Protein AF-A0A8T6FXR0-F1 (afdb_monomer_lite)

Radius of gyration: 20.85 Å; chains: 1; bounding box: 48×26×50 Å

Structure (mmCIF, N/CA/C/O backbone):
data_AF-A0A8T6FXR0-F1
#
_entry.id   AF-A0A8T6FXR0-F1
#
loop_
_atom_site.group_PDB
_atom_site.id
_atom_site.type_symbol
_atom_site.label_atom_id
_atom_site.label_alt_id
_atom_site.label_comp_id
_atom_site.label_asym_id
_atom_site.label_entity_id
_atom_site.label_seq_id
_atom_site.pdbx_PDB_ins_code
_atom_site.Cartn_x
_atom_site.Cartn_y
_atom_site.Cartn_z
_atom_site.occupancy
_atom_site.B_iso_or_equiv
_atom_site.auth_seq_id
_atom_site.auth_comp_id
_atom_site.auth_asym_id
_atom_site.auth_atom_id
_atom_site.pdbx_PDB_model_num
ATOM 1 N N . MET A 1 1 ? -8.712 6.628 -11.089 1.00 59.69 1 MET A N 1
ATOM 2 C CA . MET A 1 1 ? -8.291 5.603 -12.068 1.00 59.69 1 MET A CA 1
ATOM 3 C C . MET A 1 1 ? -8.163 6.268 -13.425 1.00 59.69 1 MET A C 1
ATOM 5 O O . MET A 1 1 ? -8.956 7.165 -13.692 1.00 59.69 1 MET A O 1
ATOM 9 N N . SER A 1 2 ? -7.178 5.873 -14.236 1.00 82.56 2 SER A N 1
ATOM 10 C CA . SER A 1 2 ? -7.061 6.354 -15.620 1.00 82.56 2 SER A CA 1
ATOM 11 C C . SER A 1 2 ? -8.284 5.927 -16.443 1.00 82.56 2 SER A C 1
ATOM 13 O O . SER A 1 2 ? -8.787 4.819 -16.249 1.00 82.56 2 SER A O 1
ATOM 15 N N . GLN A 1 3 ? -8.774 6.807 -17.320 1.00 84.69 3 GLN A N 1
ATOM 16 C CA . GLN A 1 3 ? -9.902 6.527 -18.217 1.00 84.69 3 GLN A CA 1
ATOM 17 C C . GLN A 1 3 ? -9.437 6.160 -19.634 1.00 84.69 3 GLN A C 1
ATOM 19 O O . GLN A 1 3 ? -10.147 5.455 -20.348 1.00 84.69 3 GLN A O 1
ATOM 24 N N . HIS A 1 4 ? -8.241 6.604 -20.035 1.00 87.06 4 HIS A N 1
ATOM 25 C CA . HIS A 1 4 ? -7.631 6.293 -21.327 1.00 87.06 4 HIS A CA 1
ATOM 26 C C . HIS A 1 4 ? -6.098 6.408 -21.289 1.00 87.06 4 HIS A C 1
ATOM 28 O O . HIS A 1 4 ? -5.520 7.021 -20.394 1.00 87.06 4 HIS A O 1
ATOM 34 N N . ALA A 1 5 ? -5.415 5.848 -22.291 1.00 86.69 5 ALA A N 1
ATOM 35 C CA . ALA A 1 5 ? -3.953 5.742 -22.305 1.00 86.69 5 ALA A CA 1
ATOM 36 C C . ALA A 1 5 ? -3.188 7.078 -22.105 1.00 86.69 5 ALA A C 1
ATOM 38 O O . ALA A 1 5 ? -2.244 7.083 -21.317 1.00 86.69 5 ALA A O 1
ATOM 39 N N . PRO A 1 6 ? -3.605 8.229 -22.677 1.00 89.38 6 PRO A N 1
ATOM 40 C CA . PRO A 1 6 ? -2.980 9.518 -22.354 1.00 89.38 6 PRO A CA 1
ATOM 41 C C . PRO A 1 6 ? -3.031 9.895 -20.865 1.00 89.38 6 PRO A C 1
ATOM 43 O O . PRO A 1 6 ? -2.044 10.383 -20.323 1.00 89.38 6 PRO A O 1
ATOM 46 N N . ASP A 1 7 ? -4.140 9.608 -20.175 1.00 92.50 7 ASP A N 1
ATOM 47 C CA . ASP A 1 7 ? -4.268 9.882 -18.739 1.00 92.50 7 ASP A CA 1
ATOM 48 C C 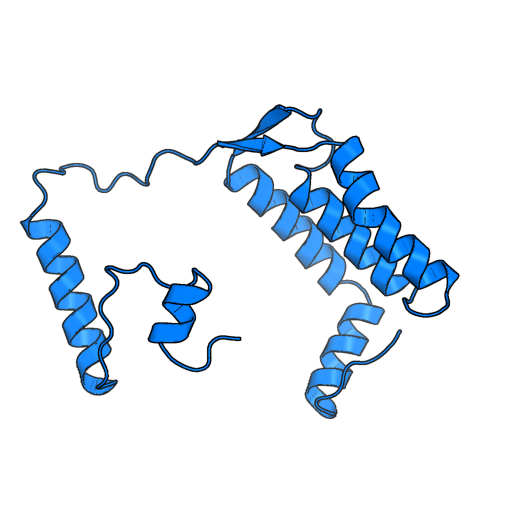. ASP A 1 7 ? -3.355 8.965 -17.930 1.00 92.50 7 ASP A C 1
ATOM 50 O O . ASP A 1 7 ? -2.813 9.375 -16.906 1.00 92.50 7 ASP A O 1
ATOM 54 N N . ALA A 1 8 ? -3.163 7.723 -18.394 1.00 91.19 8 ALA A N 1
ATOM 55 C CA . ALA A 1 8 ? -2.257 6.769 -17.761 1.00 91.19 8 ALA A CA 1
ATOM 56 C C . ALA A 1 8 ? -0.798 7.261 -17.785 1.00 91.19 8 ALA A C 1
ATOM 58 O O . ALA A 1 8 ? -0.067 7.003 -16.832 1.00 91.19 8 ALA A O 1
ATOM 59 N N . ILE A 1 9 ? -0.396 8.015 -18.816 1.00 92.06 9 ILE A N 1
ATOM 60 C CA . ILE A 1 9 ? 0.920 8.670 -18.865 1.00 92.06 9 ILE A CA 1
ATOM 61 C C . ILE A 1 9 ? 1.004 9.784 -17.816 1.00 92.06 9 ILE A C 1
ATOM 63 O O . ILE A 1 9 ? 1.971 9.852 -17.062 1.00 92.06 9 ILE A O 1
ATOM 67 N N . VAL A 1 10 ? -0.026 10.633 -17.723 1.00 92.00 10 VAL A N 1
ATOM 68 C CA . VAL A 1 10 ? -0.058 11.763 -16.775 1.00 92.00 10 VAL A CA 1
ATOM 69 C C . VAL A 1 10 ? 0.044 11.292 -15.322 1.00 92.00 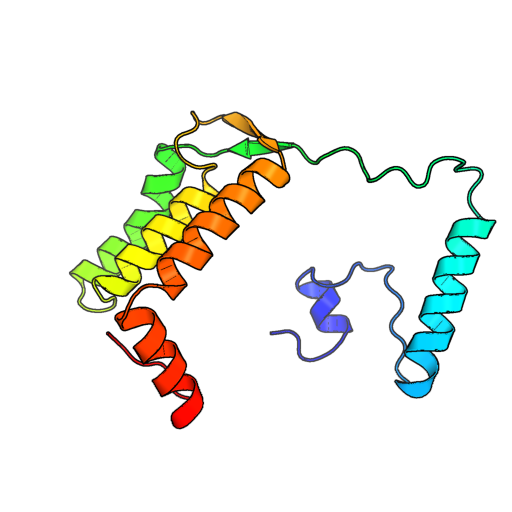10 VAL A C 1
ATOM 71 O O . VAL A 1 10 ? 0.733 11.925 -14.525 1.00 92.00 10 VAL A O 1
ATOM 74 N N . ILE A 1 11 ? -0.610 10.180 -14.972 1.00 91.56 11 ILE A N 1
ATOM 75 C CA . ILE A 1 11 ? -0.581 9.626 -13.606 1.00 91.56 11 ILE A CA 1
ATOM 76 C C . ILE A 1 11 ? 0.591 8.663 -13.349 1.00 91.56 11 ILE A C 1
ATOM 78 O O . ILE A 1 11 ? 0.676 8.101 -12.260 1.00 91.56 11 ILE A O 1
ATOM 82 N N . GLY A 1 12 ? 1.476 8.453 -14.329 1.00 88.94 12 GLY A N 1
ATOM 83 C CA . GLY A 1 12 ? 2.686 7.638 -14.182 1.00 88.94 12 GLY A CA 1
ATOM 84 C C . GLY A 1 12 ? 2.490 6.121 -14.278 1.00 88.94 12 GLY A C 1
ATOM 85 O O . GLY A 1 12 ? 3.395 5.376 -13.917 1.00 88.94 12 GLY A O 1
ATOM 86 N N . TYR A 1 13 ? 1.339 5.644 -14.763 1.00 89.31 13 TYR A N 1
ATOM 87 C CA . TYR A 1 13 ? 1.128 4.218 -15.062 1.00 89.31 13 TYR A CA 1
ATOM 88 C C . TYR A 1 13 ? 1.793 3.789 -16.373 1.00 89.31 13 TYR A C 1
ATOM 90 O O . TYR A 1 13 ? 2.207 2.641 -16.493 1.00 89.31 13 TYR A O 1
ATOM 98 N N . LEU A 1 14 ? 1.889 4.702 -17.343 1.00 91.44 14 LEU A N 1
ATOM 99 C CA . LEU A 1 14 ? 2.630 4.516 -18.590 1.00 91.44 14 LEU A CA 1
ATOM 100 C C . LEU A 1 14 ? 3.750 5.552 -18.684 1.00 91.44 14 LEU A C 1
ATOM 102 O O . LEU A 1 14 ? 3.631 6.672 -18.183 1.00 91.44 14 LEU A O 1
ATOM 106 N N . ARG A 1 15 ? 4.839 5.202 -19.360 1.00 91.25 15 ARG A N 1
ATOM 107 C CA . ARG A 1 15 ? 5.909 6.139 -19.716 1.00 91.25 15 ARG A CA 1
ATOM 108 C C . ARG A 1 15 ? 5.514 6.912 -20.971 1.00 91.25 15 ARG A C 1
ATOM 110 O O . ARG A 1 15 ? 4.772 6.422 -21.814 1.00 91.25 15 ARG A O 1
ATOM 117 N N . ALA A 1 16 ? 6.083 8.103 -21.154 1.00 89.00 16 ALA A N 1
ATOM 118 C CA . ALA A 1 16 ? 5.827 8.925 -22.342 1.00 89.00 16 ALA A CA 1
ATOM 119 C C . ALA A 1 16 ? 6.237 8.253 -23.671 1.00 89.00 16 ALA A C 1
ATOM 121 O O . ALA A 1 16 ? 5.747 8.645 -24.726 1.00 89.00 16 ALA A O 1
ATOM 122 N N . GLY A 1 17 ? 7.143 7.269 -23.620 1.00 87.62 17 GLY A N 1
ATOM 123 C CA . GLY A 1 17 ? 7.575 6.484 -24.778 1.00 87.62 17 GLY A CA 1
ATOM 124 C C . GLY A 1 17 ? 6.808 5.176 -24.985 1.00 87.62 17 GLY A C 1
ATOM 125 O O . GLY A 1 17 ? 7.087 4.487 -25.963 1.00 87.62 17 GLY A O 1
ATOM 126 N N . ASP A 1 18 ? 5.878 4.817 -24.094 1.00 89.88 18 ASP A N 1
ATOM 127 C CA . ASP A 1 18 ? 5.120 3.576 -24.242 1.00 89.88 18 ASP A CA 1
ATOM 128 C C . ASP A 1 18 ? 4.181 3.667 -25.452 1.00 89.88 18 ASP A C 1
ATOM 130 O O . ASP A 1 18 ? 3.525 4.682 -25.703 1.00 89.88 18 ASP A O 1
ATOM 134 N N . ILE A 1 19 ? 4.114 2.580 -26.218 1.00 89.88 19 ILE A N 1
ATOM 135 C CA . ILE A 1 19 ? 3.318 2.514 -27.442 1.00 89.88 19 ILE A CA 1
ATOM 136 C C . ILE A 1 19 ? 1.845 2.311 -27.083 1.00 89.88 19 ILE A C 1
ATOM 138 O O . ILE A 1 19 ? 1.473 1.333 -26.435 1.00 89.88 19 ILE A O 1
ATOM 142 N N . ILE A 1 20 ? 0.987 3.202 -27.577 1.00 92.06 20 ILE A N 1
ATOM 143 C CA . ILE A 1 20 ? -0.468 3.089 -27.453 1.00 92.06 20 ILE A CA 1
ATOM 144 C C . ILE A 1 20 ? -1.013 2.470 -28.744 1.00 92.06 20 ILE A C 1
ATOM 146 O O . ILE A 1 20 ? -1.051 3.133 -29.780 1.00 92.06 20 ILE A O 1
ATOM 150 N N . GLU A 1 21 ? -1.441 1.206 -28.694 1.00 92.88 21 GLU A N 1
ATOM 151 C CA . GLU A 1 21 ? -2.116 0.542 -29.817 1.00 92.88 21 GLU A CA 1
ATOM 152 C C . GLU A 1 21 ? -3.643 0.688 -29.665 1.00 92.88 21 GLU A C 1
ATOM 154 O O . GLU A 1 21 ? -4.226 0.096 -28.753 1.00 92.88 21 GLU A O 1
ATOM 159 N N . PRO A 1 22 ? -4.309 1.488 -30.521 1.00 90.56 22 PRO A N 1
ATOM 160 C CA . PRO A 1 22 ? -5.748 1.718 -30.425 1.00 90.56 22 PRO A CA 1
ATOM 161 C C . PRO A 1 22 ? -6.585 0.507 -30.855 1.00 90.56 22 PRO A C 1
ATOM 163 O O . PRO A 1 22 ? -7.757 0.447 -30.489 1.00 90.56 22 PRO A O 1
ATOM 166 N N . ASN A 1 23 ? -6.028 -0.432 -31.633 1.00 93.19 23 ASN A N 1
ATOM 167 C CA . ASN A 1 23 ? -6.727 -1.647 -32.039 1.00 93.19 23 ASN A CA 1
ATOM 168 C C . ASN A 1 23 ? -6.354 -2.840 -31.131 1.00 93.19 23 ASN A C 1
ATOM 170 O O . ASN A 1 23 ? -5.244 -3.366 -31.254 1.00 93.19 23 ASN A O 1
ATOM 174 N N . PRO A 1 24 ? -7.275 -3.346 -30.287 1.00 91.19 24 PRO A N 1
ATOM 175 C CA . PRO A 1 24 ? -7.010 -4.489 -29.411 1.00 91.19 24 PRO A CA 1
ATOM 176 C C . PRO A 1 24 ? -6.497 -5.730 -30.153 1.00 91.19 24 PRO A C 1
ATOM 178 O O . PRO A 1 24 ? -5.625 -6.430 -29.638 1.00 91.19 24 PRO A O 1
ATOM 181 N N . ASP A 1 25 ? -6.961 -5.961 -31.385 1.00 96.00 25 ASP A N 1
ATOM 182 C CA . ASP A 1 25 ? -6.548 -7.112 -32.198 1.00 96.00 25 ASP A CA 1
ATOM 183 C C . ASP A 1 25 ? -5.067 -7.040 -32.602 1.00 96.00 25 ASP A C 1
ATOM 185 O O . ASP A 1 25 ? -4.421 -8.058 -32.856 1.00 96.00 25 ASP A O 1
ATOM 189 N N . HIS A 1 26 ? -4.498 -5.833 -32.647 1.00 95.44 26 HIS A N 1
ATOM 190 C CA . HIS A 1 26 ? -3.094 -5.613 -32.980 1.00 95.44 26 HIS A CA 1
ATOM 191 C C . HIS A 1 26 ? -2.183 -5.581 -31.750 1.00 95.44 26 HIS A C 1
ATOM 193 O O . HIS A 1 26 ? -0.966 -5.676 -31.914 1.00 95.44 26 HIS A O 1
ATOM 199 N N . LEU A 1 27 ? -2.731 -5.497 -30.533 1.00 94.00 27 LEU A N 1
ATOM 200 C CA . LEU A 1 27 ? -1.952 -5.305 -29.306 1.00 94.00 27 LEU A CA 1
ATOM 201 C C . LEU A 1 27 ? -0.881 -6.389 -29.128 1.00 94.00 27 LEU A C 1
ATOM 203 O O . LEU A 1 27 ? 0.288 -6.084 -28.904 1.00 94.00 27 LEU A O 1
ATOM 207 N N . LEU A 1 28 ? -1.257 -7.658 -29.310 1.00 94.19 28 LEU A N 1
ATOM 208 C CA . LEU A 1 28 ? -0.328 -8.783 -29.185 1.00 94.19 28 LEU A CA 1
ATOM 209 C C . LEU A 1 28 ? 0.742 -8.774 -30.285 1.00 94.19 28 LEU A C 1
ATOM 211 O O . LEU A 1 28 ? 1.917 -9.035 -30.021 1.00 94.19 28 LEU A O 1
ATOM 215 N N . TYR A 1 29 ? 0.344 -8.464 -31.522 1.00 95.25 29 TYR A N 1
ATOM 216 C CA . TYR A 1 29 ? 1.272 -8.359 -32.645 1.00 95.25 29 TYR A CA 1
ATOM 217 C C . TYR A 1 29 ? 2.311 -7.257 -32.401 1.00 95.25 29 TYR A C 1
ATOM 219 O O . TYR A 1 29 ? 3.509 -7.493 -32.570 1.00 95.25 29 TYR A O 1
ATOM 227 N N . ARG A 1 30 ? 1.865 -6.079 -31.946 1.00 93.94 30 ARG A N 1
ATOM 228 C CA . ARG A 1 30 ? 2.738 -4.956 -31.587 1.00 93.94 30 ARG A CA 1
ATOM 229 C C . ARG A 1 30 ? 3.667 -5.298 -30.433 1.00 93.94 30 ARG A C 1
ATOM 231 O O . ARG A 1 30 ? 4.865 -5.082 -30.569 1.00 93.94 30 ARG A O 1
ATOM 238 N N . ALA A 1 31 ? 3.148 -5.890 -29.358 1.00 92.62 31 ALA A N 1
ATOM 239 C CA . ALA A 1 31 ? 3.953 -6.299 -28.209 1.00 92.62 31 ALA A CA 1
ATOM 240 C C . ALA A 1 31 ? 5.068 -7.277 -28.615 1.00 92.62 31 ALA A C 1
ATOM 242 O O . ALA A 1 31 ? 6.215 -7.128 -28.200 1.00 92.62 31 ALA A O 1
ATOM 243 N N . LYS A 1 32 ? 4.759 -8.244 -29.492 1.00 93.31 32 LYS A N 1
ATOM 244 C CA . LYS A 1 32 ? 5.761 -9.168 -30.038 1.00 93.31 32 LYS A CA 1
ATOM 245 C C . LYS A 1 32 ? 6.807 -8.446 -30.888 1.00 93.31 32 LYS A C 1
ATOM 247 O O . LYS A 1 32 ? 7.992 -8.745 -30.766 1.00 93.31 32 LYS A O 1
ATOM 252 N N . ALA A 1 33 ? 6.376 -7.549 -31.774 1.00 92.12 33 ALA A N 1
ATOM 253 C CA . ALA A 1 33 ? 7.285 -6.797 -32.632 1.00 92.12 33 ALA A CA 1
ATOM 254 C C . ALA A 1 33 ? 8.254 -5.937 -31.806 1.00 92.12 33 ALA A C 1
ATOM 256 O O . ALA A 1 33 ? 9.445 -5.935 -32.101 1.00 92.12 33 ALA A O 1
ATOM 257 N N . GLU A 1 34 ? 7.762 -5.294 -30.745 1.00 89.62 34 GLU A N 1
ATOM 258 C CA . GLU A 1 34 ? 8.577 -4.489 -29.831 1.00 89.62 34 GLU A CA 1
ATOM 259 C C . GLU A 1 34 ? 9.578 -5.347 -29.053 1.00 89.62 34 GLU A C 1
ATOM 261 O O . GLU A 1 34 ? 10.767 -5.043 -29.031 1.00 89.62 34 GLU A O 1
ATOM 266 N N . ALA A 1 35 ? 9.140 -6.479 -28.494 1.00 87.81 35 ALA A N 1
ATOM 267 C CA . ALA A 1 35 ? 10.041 -7.399 -27.802 1.00 87.81 35 ALA A CA 1
ATOM 268 C C . ALA A 1 35 ? 11.177 -7.887 -28.722 1.00 87.81 35 ALA A C 1
ATOM 270 O O . ALA A 1 35 ? 12.341 -7.901 -28.327 1.00 87.81 35 ALA A O 1
ATOM 271 N N . LEU A 1 36 ? 10.859 -8.230 -29.977 1.00 89.06 36 LEU A N 1
ATOM 272 C CA . LEU A 1 36 ? 11.865 -8.607 -30.973 1.00 89.06 36 LEU A CA 1
ATOM 273 C C . LEU A 1 36 ? 12.788 -7.434 -31.333 1.00 89.06 36 LEU A C 1
ATOM 275 O O . LEU A 1 36 ? 13.998 -7.632 -31.445 1.00 89.06 36 LEU A O 1
ATOM 279 N N . ALA A 1 37 ? 12.255 -6.219 -31.478 1.00 86.25 37 ALA A N 1
ATOM 280 C CA . ALA A 1 37 ? 13.052 -5.026 -31.749 1.00 86.25 37 ALA A CA 1
ATOM 281 C C . ALA A 1 37 ? 14.049 -4.741 -30.615 1.00 86.25 37 ALA A C 1
ATOM 283 O O . ALA A 1 37 ? 15.229 -4.530 -30.888 1.00 86.25 37 ALA A O 1
ATOM 284 N N . LEU A 1 38 ? 13.619 -4.838 -29.354 1.00 79.88 38 LEU A N 1
ATOM 285 C CA . LEU A 1 38 ? 14.484 -4.674 -28.182 1.00 79.88 38 LEU A CA 1
ATOM 286 C C . LEU A 1 38 ? 15.621 -5.704 -28.152 1.00 79.88 38 LEU A C 1
ATOM 288 O O . LEU A 1 38 ? 16.761 -5.349 -27.851 1.00 79.88 38 LEU A O 1
ATOM 292 N N . THR A 1 39 ? 15.348 -6.959 -28.530 1.00 77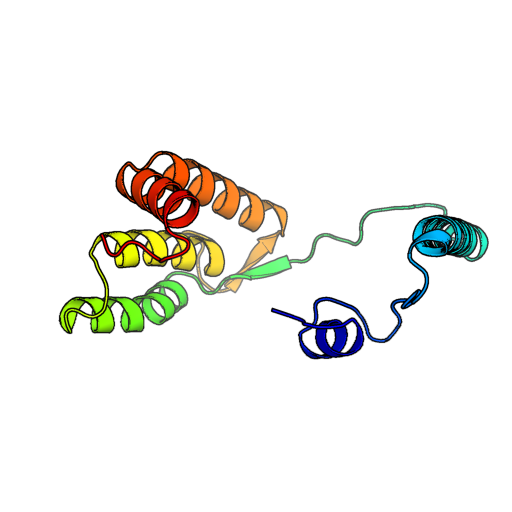.38 39 THR A N 1
ATOM 293 C CA . THR A 1 39 ? 16.402 -7.984 -28.647 1.00 77.38 39 THR A CA 1
ATOM 294 C C . THR A 1 39 ? 17.357 -7.728 -29.814 1.00 77.38 39 THR A C 1
ATOM 296 O O . THR A 1 39 ? 18.545 -8.005 -29.699 1.00 77.38 39 THR A O 1
ATOM 299 N N . ALA A 1 40 ? 16.865 -7.181 -30.930 1.00 74.19 40 ALA A N 1
ATOM 300 C CA . ALA A 1 40 ? 17.660 -6.944 -32.135 1.00 74.19 40 ALA A CA 1
ATOM 301 C C . ALA A 1 40 ? 18.540 -5.685 -32.046 1.00 74.19 40 ALA A C 1
ATOM 303 O O . ALA A 1 40 ? 19.606 -5.640 -32.654 1.00 74.19 40 ALA A O 1
ATOM 304 N N . LEU A 1 41 ? 18.103 -4.671 -31.292 1.00 68.44 41 LEU A N 1
ATOM 305 C CA . LEU A 1 41 ? 18.852 -3.435 -31.024 1.00 68.44 41 LEU A CA 1
ATOM 306 C C . LEU A 1 41 ? 19.945 -3.618 -29.962 1.00 68.44 41 LEU A C 1
ATOM 308 O O . LEU A 1 41 ? 20.810 -2.760 -29.794 1.00 68.44 41 LEU A O 1
ATOM 312 N N . SER A 1 42 ? 19.897 -4.726 -29.233 1.00 55.47 42 SER A N 1
ATOM 313 C CA . SER A 1 42 ? 20.763 -4.988 -28.100 1.00 55.47 42 SER A CA 1
ATOM 314 C C . SER A 1 42 ? 22.073 -5.670 -28.517 1.00 55.47 42 SER A C 1
ATOM 316 O O . SER A 1 42 ? 22.109 -6.871 -28.763 1.00 55.47 42 SER A O 1
ATOM 318 N N . GLU A 1 43 ? 23.196 -4.945 -28.413 1.00 54.34 43 GLU A N 1
ATOM 319 C CA . GLU A 1 43 ? 24.509 -5.523 -28.034 1.00 54.34 43 GLU A CA 1
ATOM 320 C C . GLU A 1 43 ? 24.494 -6.093 -26.590 1.00 54.34 43 GLU A C 1
ATOM 322 O O . GLU A 1 43 ? 25.497 -6.580 -26.064 1.00 54.34 43 GLU A O 1
ATOM 327 N N . VAL A 1 44 ? 23.339 -6.027 -25.924 1.00 53.22 44 VAL A N 1
ATOM 328 C CA . VAL A 1 44 ? 23.093 -6.432 -24.546 1.00 53.22 44 VAL A CA 1
ATOM 329 C C . VAL A 1 44 ? 22.996 -7.960 -24.469 1.00 53.22 44 VAL A C 1
ATOM 331 O O . VAL A 1 44 ? 21.936 -8.564 -24.609 1.00 53.22 44 VAL A O 1
ATOM 334 N N . LYS A 1 45 ? 24.149 -8.598 -24.246 1.00 51.09 45 LYS A N 1
ATOM 335 C CA . LYS A 1 45 ? 24.279 -10.039 -23.960 1.00 51.09 45 LYS A CA 1
ATOM 336 C C . LYS A 1 45 ? 23.609 -10.483 -22.657 1.00 51.09 45 LYS A C 1
ATOM 338 O O . LYS A 1 45 ? 23.418 -11.680 -22.473 1.00 51.09 45 LYS A O 1
ATOM 343 N N . ASP A 1 46 ? 23.251 -9.549 -21.785 1.00 53.69 46 ASP A N 1
ATOM 344 C CA . ASP A 1 46 ? 22.648 -9.835 -20.491 1.00 53.69 46 ASP A CA 1
ATOM 345 C C . ASP A 1 46 ? 21.284 -9.154 -20.403 1.00 53.69 46 ASP A C 1
ATOM 347 O O . ASP A 1 46 ? 21.193 -7.948 -20.200 1.00 53.69 46 ASP A O 1
ATOM 351 N N . HIS A 1 47 ? 20.206 -9.935 -20.494 1.00 56.44 47 HIS A N 1
ATOM 352 C CA . HIS A 1 47 ? 18.863 -9.500 -20.083 1.00 56.44 47 HIS A CA 1
ATOM 353 C C . HIS A 1 47 ? 18.793 -9.397 -18.547 1.00 56.44 47 HIS A C 1
ATOM 355 O O . HIS A 1 47 ? 17.826 -9.843 -17.928 1.00 56.44 47 HIS A O 1
ATOM 361 N N . SER A 1 48 ? 19.863 -8.913 -17.914 1.00 55.97 48 SER A N 1
ATOM 362 C CA . SER A 1 48 ? 19.939 -8.798 -16.475 1.00 55.97 48 SER A CA 1
ATOM 363 C C . SER A 1 48 ? 18.880 -7.802 -16.032 1.00 55.97 48 SER A C 1
ATOM 365 O O . SER A 1 48 ? 18.705 -6.727 -16.613 1.00 55.97 48 SER A O 1
ATOM 367 N N . LEU A 1 49 ? 18.120 -8.220 -15.021 1.00 57.72 49 LEU A N 1
ATOM 368 C CA . LEU A 1 49 ? 17.194 -7.356 -14.310 1.00 57.72 49 LEU A CA 1
ATOM 369 C C . LEU A 1 49 ? 17.937 -6.060 -13.973 1.00 57.72 49 LEU A C 1
ATOM 371 O O . LEU A 1 49 ? 19.105 -6.106 -13.571 1.00 57.72 49 LEU A O 1
ATOM 375 N N . ALA A 1 50 ? 17.279 -4.915 -14.176 1.00 62.91 50 ALA A N 1
ATOM 376 C CA . ALA A 1 50 ? 17.825 -3.638 -13.740 1.00 62.91 50 ALA A CA 1
ATOM 377 C C . ALA A 1 50 ? 18.324 -3.783 -12.294 1.00 62.91 50 ALA A C 1
ATOM 379 O O . ALA A 1 50 ? 17.692 -4.479 -11.495 1.00 62.91 50 ALA A O 1
ATOM 380 N N . ALA A 1 51 ? 19.478 -3.184 -11.981 1.00 68.12 51 ALA A N 1
ATOM 381 C CA . ALA A 1 51 ? 20.046 -3.276 -10.641 1.00 68.12 51 ALA A CA 1
ATOM 382 C C . ALA A 1 51 ? 18.964 -2.933 -9.597 1.00 68.12 51 ALA A C 1
ATOM 384 O O . ALA A 1 51 ? 18.224 -1.968 -9.826 1.00 68.12 51 ALA A O 1
ATOM 385 N N . PRO A 1 52 ? 18.852 -3.699 -8.492 1.00 71.88 52 PRO A N 1
ATOM 386 C CA . PRO A 1 52 ? 17.792 -3.498 -7.513 1.00 71.88 52 PRO A CA 1
ATOM 387 C C . PRO A 1 52 ? 17.760 -2.042 -7.065 1.00 71.88 52 PRO A C 1
ATOM 389 O O . PRO A 1 52 ? 18.785 -1.493 -6.644 1.00 71.88 52 PRO A O 1
ATOM 392 N N . VAL A 1 53 ? 16.595 -1.408 -7.178 1.00 81.38 53 VAL A N 1
ATOM 393 C CA . VAL A 1 53 ? 16.421 -0.040 -6.700 1.00 81.38 53 VAL A CA 1
ATOM 394 C C . VAL A 1 53 ? 16.531 -0.072 -5.180 1.00 81.38 53 VAL A C 1
ATOM 396 O O . VAL A 1 53 ? 15.861 -0.864 -4.519 1.00 81.38 53 VAL A O 1
ATOM 399 N N . GLN A 1 54 ? 17.399 0.777 -4.632 1.00 88.75 54 GLN A N 1
ATOM 400 C CA . GLN A 1 54 ? 17.497 0.982 -3.193 1.00 88.75 54 GLN A CA 1
ATOM 401 C C . GLN A 1 54 ? 16.854 2.310 -2.820 1.00 88.75 54 GLN A C 1
ATOM 403 O O . GLN A 1 54 ? 17.150 3.344 -3.427 1.00 88.75 54 GLN A O 1
ATOM 408 N N . LEU A 1 55 ? 15.983 2.275 -1.818 1.00 87.75 55 LEU A N 1
ATOM 409 C CA . LEU A 1 55 ? 15.211 3.420 -1.359 1.00 87.75 55 LEU A CA 1
ATOM 410 C C . LEU A 1 55 ? 15.571 3.723 0.101 1.00 87.75 55 LEU A C 1
ATOM 412 O O . LEU A 1 55 ? 15.534 2.813 0.933 1.00 87.75 55 LEU A O 1
ATOM 416 N N . PRO A 1 56 ? 15.914 4.979 0.441 1.00 92.94 56 PRO A N 1
ATOM 417 C CA . PRO A 1 56 ? 16.101 5.364 1.829 1.00 92.94 56 PRO A CA 1
ATOM 418 C C . PRO A 1 56 ? 14.746 5.364 2.539 1.00 92.94 56 PRO A C 1
ATOM 420 O O . PRO A 1 56 ? 13.812 6.054 2.126 1.00 92.94 56 PRO A O 1
ATOM 423 N N . VAL A 1 57 ? 14.641 4.598 3.617 1.00 94.00 57 VAL A N 1
ATOM 424 C CA . VAL A 1 57 ? 13.396 4.462 4.375 1.00 94.00 57 VAL A CA 1
ATOM 425 C C . VAL A 1 57 ? 13.212 5.612 5.362 1.00 94.00 57 VAL A C 1
ATOM 427 O O . VAL A 1 57 ? 14.179 6.186 5.867 1.00 94.00 57 VAL A O 1
ATOM 430 N N . LEU A 1 58 ? 11.958 5.951 5.657 1.00 91.81 58 LEU A N 1
ATOM 431 C CA . LEU A 1 58 ? 11.624 7.072 6.541 1.00 91.81 58 LEU A CA 1
ATOM 432 C C . LEU A 1 58 ? 11.716 6.720 8.035 1.00 91.81 58 LEU A C 1
ATOM 434 O O . LEU A 1 58 ? 11.838 7.623 8.861 1.00 91.81 58 LEU A O 1
ATOM 438 N N . GLY A 1 59 ? 11.659 5.430 8.387 1.00 92.06 59 GLY A N 1
ATOM 439 C CA . GLY A 1 59 ? 11.696 4.957 9.771 1.00 92.06 59 GLY A CA 1
ATOM 440 C C . GLY A 1 59 ? 10.542 5.477 10.639 1.00 92.06 59 GLY A C 1
ATOM 441 O O . GLY A 1 59 ? 9.480 5.864 10.142 1.00 92.06 59 GLY A O 1
ATOM 442 N N . ALA A 1 60 ? 10.761 5.493 11.957 1.00 92.56 60 ALA A N 1
ATOM 443 C CA . ALA A 1 60 ? 9.730 5.789 12.958 1.00 92.56 60 ALA A CA 1
ATOM 444 C C . ALA A 1 60 ? 9.084 7.182 12.811 1.00 92.56 60 ALA A C 1
ATOM 446 O O . ALA A 1 60 ? 7.867 7.310 12.947 1.00 92.56 60 ALA A O 1
ATOM 447 N N . ASP A 1 61 ? 9.866 8.212 12.482 1.00 92.56 61 ASP A N 1
ATOM 448 C CA . ASP A 1 61 ? 9.346 9.578 12.325 1.00 92.56 61 ASP A CA 1
ATOM 449 C C . ASP A 1 61 ? 8.380 9.678 11.134 1.00 92.56 61 ASP A C 1
ATOM 451 O O . ASP A 1 61 ? 7.326 10.319 11.213 1.00 92.56 61 ASP A O 1
ATOM 455 N N . GLY A 1 62 ? 8.708 9.002 10.026 1.00 93.56 62 GLY A N 1
ATOM 456 C CA . GLY A 1 62 ? 7.813 8.894 8.876 1.00 93.56 62 GLY A CA 1
ATOM 457 C C . GLY A 1 62 ? 6.555 8.092 9.194 1.00 93.56 62 GLY A C 1
ATOM 458 O O . GLY A 1 62 ? 5.468 8.457 8.749 1.00 93.56 62 GLY A O 1
ATOM 459 N N . HIS A 1 63 ? 6.690 7.034 9.992 1.00 96.06 63 HIS A N 1
ATOM 460 C CA . HIS A 1 63 ? 5.573 6.184 10.389 1.00 96.06 63 HIS A CA 1
ATOM 461 C C . HIS A 1 63 ? 4.531 6.975 11.182 1.00 96.06 63 HIS A C 1
ATOM 463 O O . HIS A 1 63 ? 3.344 6.944 10.852 1.00 96.06 63 HIS A O 1
ATOM 469 N N . GLU A 1 64 ? 4.975 7.752 12.170 1.00 95.38 64 GLU A N 1
ATOM 470 C CA . GLU A 1 64 ? 4.089 8.614 12.953 1.00 95.38 64 GLU A CA 1
ATOM 471 C C . GLU A 1 64 ? 3.459 9.717 12.090 1.00 95.38 64 GLU A C 1
ATOM 473 O O . GLU A 1 64 ? 2.253 9.960 12.157 1.00 95.38 64 GLU A O 1
ATOM 478 N N . SER A 1 65 ? 4.249 10.329 11.201 1.00 96.19 65 SER A N 1
ATOM 479 C CA . SER A 1 65 ? 3.766 11.372 10.286 1.00 96.19 65 SER A CA 1
ATOM 480 C C . SER A 1 65 ? 2.653 10.875 9.353 1.00 96.19 65 SER A C 1
ATOM 482 O O . SER A 1 65 ? 1.725 11.624 9.046 1.00 96.19 65 SER A O 1
ATOM 484 N N . LEU A 1 66 ? 2.721 9.614 8.911 1.00 95.62 66 LEU A N 1
ATOM 485 C CA . LEU A 1 66 ? 1.687 8.983 8.085 1.00 95.62 66 LEU A CA 1
ATOM 486 C C . LEU A 1 66 ? 0.439 8.595 8.890 1.00 95.62 66 LEU A C 1
ATOM 488 O O . LEU A 1 66 ? -0.668 8.616 8.349 1.00 95.62 66 LEU A O 1
ATOM 492 N N . LEU A 1 67 ? 0.598 8.243 10.168 1.00 96.44 67 LEU A N 1
ATOM 493 C CA . LEU A 1 67 ? -0.503 7.800 11.022 1.00 96.44 67 LEU A CA 1
ATOM 494 C C . LEU A 1 67 ? -1.320 8.930 11.632 1.00 96.44 67 LEU A C 1
ATOM 496 O O . LEU A 1 67 ? -2.544 8.796 11.726 1.00 96.44 67 LEU A O 1
ATOM 500 N N . ALA A 1 68 ? -0.679 10.035 12.012 1.00 96.94 68 ALA A N 1
ATOM 501 C CA . ALA A 1 68 ? -1.328 11.134 12.722 1.00 96.94 68 ALA A CA 1
ATOM 502 C C . ALA A 1 68 ? -2.644 11.617 12.064 1.00 96.94 68 ALA A C 1
ATOM 504 O O . ALA A 1 68 ? -3.647 11.738 12.776 1.00 96.94 68 ALA A O 1
ATOM 505 N N . PRO A 1 69 ? -2.735 11.791 10.724 1.00 96.94 69 PRO A N 1
ATOM 506 C CA . PRO A 1 69 ? -3.990 12.178 10.079 1.00 96.94 69 PRO A CA 1
ATOM 507 C C . PRO A 1 69 ? -5.115 11.147 10.247 1.00 96.94 69 PRO A C 1
ATOM 509 O O . PRO A 1 69 ? -6.283 11.513 10.363 1.00 96.94 69 PRO A O 1
ATOM 512 N N . VAL A 1 70 ? -4.797 9.849 10.263 1.00 96.44 70 VAL A N 1
ATOM 513 C CA . VAL A 1 70 ? -5.799 8.783 10.432 1.00 96.44 70 VAL A CA 1
ATOM 514 C C . VAL A 1 70 ? -6.273 8.712 11.879 1.00 96.44 70 VAL A C 1
ATOM 516 O O . VAL A 1 70 ? -7.460 8.505 12.133 1.00 96.44 70 VAL A O 1
ATOM 519 N N . GLU A 1 71 ? -5.378 8.946 12.836 1.00 96.88 71 GLU A N 1
ATOM 520 C CA . GLU A 1 71 ? -5.750 9.044 14.247 1.00 96.88 71 GLU A CA 1
ATOM 521 C C . GLU A 1 71 ? -6.649 10.250 14.523 1.00 96.88 71 GLU A C 1
ATOM 523 O O . GLU A 1 71 ? -7.609 10.138 15.287 1.00 96.88 71 GLU A O 1
ATOM 528 N N . ASP A 1 72 ? -6.405 11.380 13.855 1.00 97.69 72 ASP A N 1
ATOM 529 C CA . ASP A 1 72 ? -7.310 12.529 13.883 1.00 97.69 72 ASP A CA 1
ATOM 530 C C . ASP A 1 72 ? -8.685 12.176 13.302 1.00 97.69 72 ASP A C 1
ATOM 532 O O . ASP A 1 72 ? -9.715 12.554 13.866 1.00 97.69 72 ASP A O 1
ATOM 536 N N . LEU A 1 73 ? -8.743 11.428 12.196 1.00 97.00 73 LEU A N 1
ATOM 537 C CA . LEU A 1 73 ? -10.015 10.965 11.635 1.00 97.00 73 LEU A CA 1
ATOM 538 C C . LEU A 1 73 ? -10.748 10.021 12.591 1.00 97.00 73 LEU A C 1
ATOM 540 O O . LEU A 1 73 ? -11.969 10.124 12.705 1.00 97.00 73 LEU A O 1
ATOM 544 N N . LEU A 1 74 ? -10.036 9.141 13.297 1.00 96.50 74 LEU A N 1
ATOM 545 C CA . LEU A 1 74 ? -10.637 8.267 14.305 1.00 96.50 74 LEU A CA 1
ATOM 546 C C . LEU A 1 74 ? -11.209 9.085 15.469 1.00 96.50 74 LEU A C 1
ATOM 548 O O . LEU A 1 74 ? -12.358 8.880 15.844 1.00 96.50 74 LEU A O 1
ATOM 552 N N . ARG A 1 75 ? -10.444 10.053 15.993 1.00 96.88 75 ARG A N 1
ATOM 553 C CA . ARG A 1 75 ? -10.880 10.946 17.085 1.00 96.88 75 ARG A CA 1
ATOM 554 C C . ARG A 1 75 ? -12.108 11.785 16.730 1.00 96.88 75 ARG A C 1
ATOM 556 O O . ARG A 1 75 ? -12.857 12.169 17.618 1.00 96.88 75 ARG A O 1
ATOM 563 N N . ASN A 1 76 ? -12.309 12.061 15.444 1.00 97.06 76 ASN A N 1
ATOM 564 C CA . ASN A 1 76 ? -13.457 12.805 14.931 1.00 97.06 76 ASN A CA 1
ATOM 565 C C . ASN A 1 76 ? -14.598 11.901 14.427 1.00 97.06 76 ASN A C 1
ATOM 567 O O . ASN A 1 76 ? -15.432 12.374 13.653 1.00 97.06 76 ASN A O 1
ATOM 571 N N . ASP A 1 77 ? -14.611 10.609 14.776 1.00 93.81 77 ASP A N 1
ATOM 572 C CA . ASP A 1 77 ? -15.606 9.628 14.315 1.00 93.81 77 ASP A CA 1
ATOM 573 C C . ASP A 1 77 ? -15.754 9.590 12.780 1.00 93.81 77 ASP A C 1
ATOM 575 O O . ASP A 1 77 ? -16.835 9.347 12.231 1.00 93.81 77 ASP A O 1
ATOM 579 N N . LYS A 1 78 ? -14.664 9.843 12.045 1.00 95.38 78 LYS A N 1
ATOM 580 C CA . LYS A 1 78 ? -14.583 9.779 10.573 1.00 95.38 78 LYS A CA 1
ATOM 581 C C . LYS A 1 78 ? -13.872 8.525 10.064 1.00 95.38 78 LYS A C 1
ATOM 583 O O . LYS A 1 78 ? -14.111 8.142 8.924 1.00 95.38 78 LYS A O 1
ATOM 588 N N . ALA A 1 79 ? -13.076 7.869 10.903 1.00 95.56 79 ALA A N 1
ATOM 589 C CA . ALA A 1 79 ? -12.463 6.566 10.643 1.00 95.56 79 ALA A CA 1
ATOM 590 C C . ALA A 1 79 ? -12.913 5.545 11.696 1.00 95.56 79 ALA A C 1
ATOM 592 O O . ALA A 1 79 ? -13.362 5.925 12.777 1.00 95.56 79 ALA A O 1
ATOM 593 N N . THR A 1 80 ? -12.839 4.254 11.379 1.00 96.56 80 THR A N 1
ATOM 594 C CA . THR A 1 80 ? -13.070 3.170 12.344 1.00 96.56 80 THR A CA 1
ATOM 595 C C . THR A 1 80 ? -11.757 2.688 12.961 1.00 96.56 80 THR A C 1
ATOM 597 O O . THR A 1 80 ? -10.661 3.002 12.492 1.00 96.56 80 THR A O 1
ATOM 600 N N . ALA A 1 81 ? -11.850 1.872 14.012 1.00 96.31 81 ALA A N 1
ATOM 601 C CA . ALA A 1 81 ? -10.675 1.205 14.568 1.00 96.31 81 ALA A CA 1
ATOM 602 C C . ALA A 1 81 ? -9.987 0.292 13.533 1.00 96.31 81 ALA A C 1
ATOM 604 O O . ALA A 1 81 ? -8.761 0.166 13.543 1.00 96.31 81 ALA A O 1
ATOM 605 N N . HIS A 1 82 ? -10.757 -0.313 12.619 1.00 97.19 82 HIS A N 1
ATOM 606 C CA . HIS A 1 82 ? -10.204 -1.143 11.548 1.00 97.19 82 HIS A CA 1
ATOM 607 C C . HIS A 1 82 ? -9.487 -0.309 10.484 1.00 97.19 82 HIS A C 1
ATOM 609 O O . HIS A 1 82 ? -8.426 -0.715 10.017 1.00 97.19 82 HIS A O 1
ATOM 615 N N . ASP A 1 83 ? -9.991 0.886 10.157 1.00 96.62 83 ASP A N 1
ATOM 616 C CA . ASP A 1 83 ? -9.280 1.825 9.275 1.00 96.62 83 ASP A CA 1
ATOM 617 C C . ASP A 1 83 ? -7.912 2.199 9.850 1.00 96.62 83 ASP A C 1
ATOM 619 O O . ASP A 1 83 ? -6.911 2.178 9.135 1.00 96.62 83 ASP A O 1
ATOM 623 N N . LEU A 1 84 ? -7.845 2.463 11.160 1.00 97.25 84 LEU A N 1
ATOM 624 C CA . LEU A 1 84 ? -6.578 2.740 11.828 1.00 97.25 84 LEU A CA 1
ATOM 625 C C . LEU A 1 84 ? -5.647 1.517 11.815 1.00 97.25 84 LEU A C 1
ATOM 627 O O . LEU A 1 84 ? -4.451 1.662 11.580 1.00 97.25 84 LEU A O 1
ATOM 631 N N . LYS A 1 85 ? -6.173 0.300 12.004 1.00 97.38 85 LYS A N 1
ATOM 632 C CA . LYS A 1 85 ? -5.382 -0.939 11.894 1.00 97.38 85 LYS A CA 1
ATOM 633 C C . LYS A 1 85 ? -4.761 -1.103 10.502 1.00 97.38 85 LYS A C 1
ATOM 635 O O . LYS A 1 85 ? -3.577 -1.423 10.404 1.00 97.38 85 LYS A O 1
ATOM 640 N N . ILE A 1 86 ? -5.534 -0.857 9.444 1.00 97.06 86 ILE A N 1
ATOM 641 C CA . ILE A 1 86 ? -5.045 -0.891 8.058 1.00 97.06 86 ILE A CA 1
ATOM 642 C C . ILE A 1 86 ? -3.988 0.199 7.844 1.00 97.06 86 ILE A C 1
ATOM 644 O O . ILE A 1 86 ? -2.923 -0.087 7.302 1.00 97.06 86 ILE A O 1
ATOM 648 N N . ALA A 1 87 ? -4.239 1.422 8.319 1.00 97.38 87 ALA A N 1
ATOM 649 C CA . ALA A 1 87 ? -3.297 2.531 8.195 1.00 97.38 87 ALA A CA 1
ATOM 650 C C . ALA A 1 87 ? -1.954 2.251 8.881 1.00 97.38 87 ALA A C 1
ATOM 652 O O . ALA A 1 87 ? -0.921 2.586 8.315 1.00 97.38 87 ALA A O 1
ATOM 653 N N . ARG A 1 88 ? -1.940 1.576 10.042 1.00 97.25 88 ARG A N 1
ATOM 654 C CA . ARG A 1 88 ? -0.688 1.151 10.702 1.00 97.25 88 ARG A CA 1
ATOM 655 C C . ARG A 1 88 ? 0.111 0.180 9.845 1.00 97.25 88 ARG A C 1
ATOM 657 O O . ARG A 1 88 ? 1.318 0.341 9.716 1.00 97.25 88 ARG A O 1
ATOM 664 N N . LYS A 1 89 ? -0.550 -0.801 9.224 1.00 97.69 89 LYS A N 1
ATOM 665 C CA . LYS A 1 89 ? 0.123 -1.725 8.299 1.00 97.69 89 LYS A CA 1
ATOM 666 C C . LYS A 1 89 ? 0.667 -0.992 7.072 1.00 97.69 89 LYS A C 1
ATOM 668 O O . LYS A 1 89 ? 1.803 -1.237 6.690 1.00 97.69 89 LYS A O 1
ATOM 673 N N . LEU A 1 90 ? -0.099 -0.061 6.505 1.00 96.56 90 LEU A N 1
ATOM 674 C CA . LEU A 1 90 ? 0.351 0.734 5.362 1.00 96.56 90 LEU A CA 1
ATOM 675 C C . LEU A 1 90 ? 1.542 1.635 5.717 1.00 96.56 90 LEU A C 1
ATOM 677 O O . LEU A 1 90 ? 2.524 1.657 4.982 1.00 96.56 90 LEU A O 1
ATOM 681 N N . ALA A 1 91 ? 1.475 2.342 6.848 1.00 96.81 91 ALA A N 1
ATOM 682 C CA . ALA A 1 91 ? 2.566 3.177 7.336 1.00 96.81 91 ALA A CA 1
ATOM 683 C C . ALA A 1 91 ? 3.838 2.346 7.537 1.00 96.81 91 ALA A C 1
ATOM 685 O O . ALA A 1 91 ? 4.885 2.741 7.042 1.00 96.81 91 ALA A O 1
ATOM 686 N N . HIS A 1 92 ? 3.724 1.167 8.160 1.00 96.31 92 HIS A N 1
ATOM 687 C CA . HIS A 1 92 ? 4.841 0.244 8.362 1.00 96.31 92 HIS A CA 1
ATOM 688 C C . HIS A 1 92 ? 5.519 -0.165 7.045 1.00 96.31 92 HIS A C 1
ATOM 690 O O . HIS A 1 92 ? 6.740 -0.107 6.958 1.00 96.31 92 HIS A O 1
ATOM 696 N N . ILE A 1 93 ? 4.762 -0.510 5.996 1.00 95.75 93 ILE A N 1
ATOM 697 C CA . ILE A 1 93 ? 5.342 -0.845 4.680 1.00 95.75 93 ILE A CA 1
ATOM 698 C C . ILE A 1 93 ? 6.077 0.369 4.096 1.00 95.75 93 ILE A C 1
ATOM 700 O O . ILE A 1 93 ? 7.243 0.278 3.719 1.00 95.75 93 ILE A O 1
ATOM 704 N N . LEU A 1 94 ? 5.406 1.525 4.053 1.00 93.50 94 LEU A N 1
ATOM 705 C CA . LEU A 1 94 ? 5.931 2.737 3.415 1.00 93.50 94 LEU A CA 1
ATOM 706 C C . LEU A 1 94 ? 7.159 3.314 4.130 1.00 93.50 94 LEU A C 1
ATOM 708 O O . LEU A 1 94 ? 7.930 4.056 3.521 1.00 93.50 94 LEU A O 1
ATOM 712 N N . THR A 1 95 ? 7.356 2.987 5.407 1.00 95.44 95 THR A N 1
ATOM 713 C CA . THR A 1 95 ? 8.503 3.452 6.196 1.00 95.44 95 THR A CA 1
ATOM 714 C C . THR A 1 95 ? 9.615 2.427 6.327 1.00 95.44 95 THR A C 1
ATOM 716 O O . THR A 1 95 ? 10.564 2.691 7.064 1.00 95.44 95 THR A O 1
ATOM 719 N N . GLY A 1 96 ? 9.536 1.302 5.607 1.00 93.38 96 GLY A N 1
ATOM 720 C CA . GLY A 1 96 ? 10.562 0.256 5.626 1.00 93.38 96 GLY A CA 1
ATOM 721 C C . GLY A 1 96 ? 10.548 -0.603 6.888 1.00 93.38 96 GLY A C 1
ATOM 722 O O . GLY A 1 96 ? 11.588 -1.100 7.317 1.00 93.38 96 GLY A O 1
ATOM 723 N N . GLY A 1 97 ? 9.383 -0.743 7.511 1.00 92.62 97 GLY A N 1
ATOM 724 C CA . GLY A 1 97 ? 9.181 -1.518 8.722 1.00 92.62 97 GLY A CA 1
ATOM 725 C C . GLY A 1 97 ? 9.748 -0.830 9.961 1.00 92.62 97 GLY A C 1
ATOM 726 O O . GLY A 1 97 ? 9.502 0.354 10.192 1.00 92.62 97 GLY A O 1
ATOM 727 N N . ASP A 1 98 ? 10.520 -1.583 10.746 1.00 92.31 98 ASP A N 1
ATOM 728 C CA . ASP A 1 98 ? 11.172 -1.111 11.978 1.00 92.31 98 ASP A CA 1
ATOM 729 C C . ASP A 1 98 ? 12.611 -0.608 11.740 1.00 92.31 98 ASP A C 1
ATOM 731 O O . ASP A 1 98 ? 13.379 -0.388 12.682 1.00 92.31 98 ASP A O 1
ATOM 735 N N . ALA A 1 99 ? 13.009 -0.450 10.474 1.00 92.62 99 ALA A N 1
ATOM 736 C CA . ALA A 1 99 ? 14.340 0.011 10.117 1.00 92.62 99 ALA A CA 1
ATOM 737 C C . ALA A 1 99 ? 14.570 1.483 10.532 1.00 92.62 99 ALA A C 1
ATOM 739 O O . ALA A 1 99 ? 13.668 2.321 10.417 1.00 92.62 99 ALA A O 1
ATOM 740 N N . PRO A 1 100 ? 15.789 1.847 10.978 1.00 92.94 100 PRO A N 1
ATOM 741 C CA . PRO A 1 100 ? 16.137 3.238 11.244 1.00 92.94 100 PRO A CA 1
ATOM 742 C C . PRO A 1 100 ? 15.999 4.109 9.993 1.00 92.94 100 PRO A C 1
ATOM 744 O O . PRO A 1 100 ? 16.331 3.674 8.886 1.00 92.94 100 PRO A O 1
ATOM 747 N N . ALA A 1 101 ? 15.584 5.361 10.182 1.00 93.69 101 ALA A N 1
ATOM 748 C CA . ALA A 1 101 ? 15.504 6.345 9.108 1.00 93.69 101 ALA A CA 1
ATOM 749 C C . ALA A 1 101 ? 16.837 6.461 8.342 1.00 93.69 101 ALA A C 1
ATOM 751 O O . ALA A 1 101 ? 17.913 6.508 8.941 1.00 93.69 101 ALA A O 1
ATOM 752 N N . GLY A 1 102 ? 16.760 6.510 7.012 1.00 92.25 102 GLY A N 1
ATOM 753 C CA . GLY A 1 102 ? 17.920 6.566 6.120 1.00 92.25 102 GLY A CA 1
ATOM 754 C C . GLY A 1 102 ? 18.561 5.209 5.811 1.00 92.25 102 GLY A C 1
ATOM 755 O O . GLY A 1 102 ? 19.529 5.165 5.053 1.00 92.25 102 GLY A O 1
ATOM 756 N N . THR A 1 103 ? 18.030 4.104 6.347 1.00 93.38 103 THR A N 1
ATOM 757 C CA . THR A 1 103 ? 18.428 2.751 5.930 1.00 93.38 103 THR A CA 1
ATOM 758 C C . THR A 1 103 ? 18.031 2.525 4.470 1.00 93.38 103 THR A C 1
ATOM 760 O O . THR A 1 103 ? 16.930 2.890 4.065 1.00 93.38 103 THR A O 1
ATOM 763 N N . MET A 1 104 ? 18.922 1.937 3.673 1.00 94.00 104 MET A N 1
ATOM 764 C CA . MET A 1 104 ? 18.658 1.635 2.265 1.00 94.00 104 MET A CA 1
ATOM 765 C C . MET A 1 104 ? 17.961 0.278 2.165 1.00 94.00 104 MET A C 1
ATOM 767 O O . MET A 1 104 ? 18.609 -0.751 2.342 1.00 94.00 104 MET A O 1
ATOM 771 N N . ALA A 1 105 ? 16.655 0.286 1.906 1.00 92.56 105 ALA A N 1
ATOM 772 C CA . ALA A 1 105 ? 15.878 -0.924 1.660 1.00 92.56 105 ALA A CA 1
ATOM 773 C C . ALA A 1 105 ? 15.866 -1.252 0.168 1.00 92.56 105 ALA A C 1
ATOM 775 O O . ALA A 1 105 ? 15.822 -0.354 -0.679 1.00 92.56 105 ALA A O 1
ATOM 776 N N . THR A 1 106 ? 15.906 -2.538 -0.154 1.00 92.56 106 THR A N 1
ATOM 777 C CA . THR A 1 106 ? 15.703 -3.031 -1.515 1.00 92.56 106 THR A CA 1
ATOM 778 C C . THR A 1 106 ? 14.212 -3.132 -1.836 1.00 92.56 106 THR A C 1
ATOM 780 O O . THR A 1 106 ? 13.367 -3.133 -0.942 1.00 92.56 106 THR A O 1
ATOM 783 N N . GLU A 1 107 ? 13.877 -3.235 -3.122 1.00 90.19 107 GLU A N 1
ATOM 784 C CA . GLU A 1 107 ? 12.504 -3.516 -3.558 1.00 90.19 107 GLU A CA 1
ATOM 785 C C . GLU A 1 107 ? 11.946 -4.801 -2.923 1.00 90.19 107 GLU A C 1
ATOM 787 O O . GLU A 1 107 ? 10.812 -4.800 -2.451 1.00 90.19 107 GLU A O 1
ATOM 792 N N . GLU A 1 108 ? 12.758 -5.859 -2.832 1.00 91.12 108 GLU A N 1
ATOM 793 C CA . GLU A 1 108 ? 12.344 -7.134 -2.232 1.00 91.12 108 GLU A CA 1
ATOM 794 C C . GLU A 1 108 ? 11.994 -6.978 -0.746 1.00 91.12 108 GLU A C 1
ATOM 796 O O . GLU A 1 108 ? 10.985 -7.518 -0.300 1.00 91.12 108 GLU A O 1
ATOM 801 N N . ASP A 1 109 ? 12.756 -6.174 0.008 1.00 92.88 109 ASP A N 1
ATOM 802 C CA . ASP A 1 109 ? 12.464 -5.917 1.426 1.00 92.88 109 ASP A CA 1
ATOM 803 C C . ASP A 1 109 ? 11.072 -5.282 1.603 1.00 92.88 109 ASP A C 1
ATOM 805 O O . ASP A 1 109 ? 10.316 -5.645 2.506 1.00 92.88 109 ASP A O 1
ATOM 809 N N . ILE A 1 110 ? 10.704 -4.345 0.721 1.00 93.56 110 ILE A N 1
ATOM 810 C CA . ILE A 1 110 ? 9.393 -3.682 0.760 1.00 93.56 110 ILE A CA 1
ATOM 811 C C . ILE A 1 110 ? 8.278 -4.635 0.310 1.00 93.56 110 ILE A C 1
ATOM 813 O O . ILE A 1 110 ? 7.212 -4.658 0.931 1.00 93.56 110 ILE A O 1
ATOM 817 N N . LEU A 1 111 ? 8.519 -5.445 -0.726 1.00 94.00 111 LEU A N 1
ATOM 818 C CA . LEU A 1 111 ? 7.564 -6.450 -1.206 1.00 94.00 111 LEU A CA 1
ATOM 819 C C . LEU A 1 111 ? 7.280 -7.523 -0.149 1.00 94.00 111 LEU A C 1
ATOM 821 O O . LEU A 1 111 ? 6.140 -7.974 -0.013 1.00 94.00 111 LEU A O 1
ATOM 825 N N . ASP A 1 112 ? 8.284 -7.911 0.634 1.00 95.88 112 ASP A N 1
ATOM 826 C CA . ASP A 1 112 ? 8.120 -8.853 1.737 1.00 95.88 112 ASP A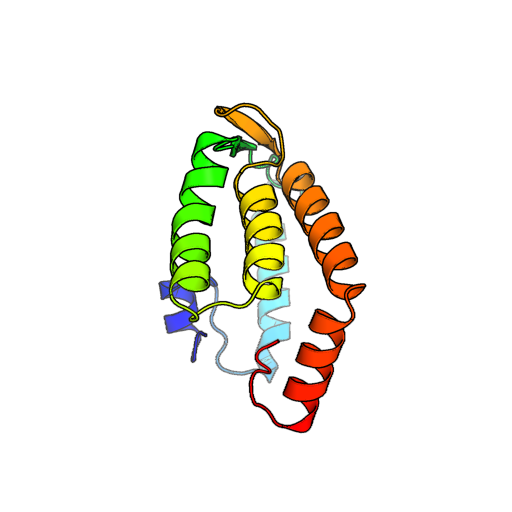 CA 1
ATOM 827 C C . ASP A 1 112 ? 7.230 -8.279 2.850 1.00 95.88 112 ASP A C 1
ATOM 829 O O . ASP A 1 112 ? 6.303 -8.961 3.308 1.00 95.88 112 ASP A O 1
ATOM 833 N N . LEU A 1 113 ? 7.442 -7.011 3.227 1.00 96.44 113 LEU A N 1
ATOM 834 C CA . LEU A 1 113 ? 6.582 -6.297 4.179 1.00 96.44 113 LEU A CA 1
ATOM 835 C C . LEU A 1 113 ? 5.144 -6.172 3.659 1.00 96.44 113 LEU A C 1
ATOM 837 O O . LEU A 1 113 ? 4.186 -6.409 4.404 1.00 96.44 113 LEU A O 1
ATOM 841 N N . GLU A 1 114 ? 4.977 -5.825 2.380 1.00 97.19 114 GLU A N 1
ATOM 842 C CA . GLU A 1 114 ? 3.664 -5.726 1.742 1.00 97.19 114 GLU A CA 1
ATOM 843 C C . GLU A 1 114 ? 2.946 -7.077 1.746 1.00 97.19 114 GLU A C 1
ATOM 845 O O . GLU A 1 114 ? 1.778 -7.157 2.137 1.00 97.19 114 GLU A O 1
ATOM 850 N N . ARG A 1 115 ? 3.648 -8.155 1.382 1.00 97.81 115 ARG A N 1
ATOM 851 C CA . ARG A 1 115 ? 3.099 -9.513 1.359 1.00 97.81 115 ARG A CA 1
ATOM 852 C C . ARG A 1 115 ? 2.620 -9.944 2.740 1.00 97.81 115 ARG A C 1
ATOM 854 O O . ARG A 1 115 ? 1.506 -10.459 2.859 1.00 97.81 115 ARG A O 1
ATOM 861 N N . GLU A 1 116 ? 3.425 -9.737 3.781 1.00 97.56 116 GLU A N 1
ATOM 862 C CA . GLU A 1 116 ? 3.035 -10.076 5.153 1.00 97.56 116 GLU A CA 1
ATOM 863 C C . GLU A 1 116 ? 1.786 -9.293 5.584 1.00 97.56 116 GLU A C 1
ATOM 865 O O . GLU A 1 116 ? 0.799 -9.875 6.048 1.00 97.56 116 GLU A O 1
ATOM 870 N N . ALA A 1 117 ? 1.804 -7.971 5.397 1.00 97.50 117 ALA A N 1
ATOM 871 C CA . ALA A 1 117 ? 0.705 -7.094 5.772 1.00 97.50 117 ALA A CA 1
ATOM 872 C C . ALA A 1 117 ? -0.591 -7.436 5.025 1.00 97.50 117 ALA A C 1
ATOM 874 O O . ALA A 1 117 ? -1.655 -7.511 5.644 1.00 97.50 117 ALA A O 1
ATOM 875 N N . PHE A 1 118 ? -0.505 -7.684 3.718 1.00 97.12 118 PHE A N 1
ATOM 876 C CA . PHE A 1 118 ? -1.642 -8.050 2.884 1.00 97.12 118 PHE A CA 1
ATOM 877 C C . PHE A 1 118 ? -2.268 -9.367 3.344 1.00 97.12 118 PHE A C 1
ATOM 879 O O . PHE A 1 118 ? -3.465 -9.413 3.636 1.00 97.12 118 PHE A O 1
ATOM 886 N N . VAL A 1 119 ? -1.463 -10.427 3.482 1.00 97.25 119 VAL A N 1
ATOM 887 C CA . VAL A 1 119 ? -1.951 -11.747 3.916 1.00 97.25 119 VAL A CA 1
ATOM 888 C C . VAL A 1 119 ? -2.558 -11.669 5.317 1.00 97.25 119 VAL A C 1
ATOM 890 O O . VAL A 1 119 ? -3.634 -12.224 5.552 1.00 97.25 119 VAL A O 1
ATOM 893 N N . SER A 1 120 ? -1.923 -10.927 6.230 1.00 97.50 120 SER A N 1
ATOM 894 C CA . SER A 1 120 ? -2.460 -10.671 7.568 1.00 97.50 120 SER A CA 1
ATOM 895 C C . SER A 1 120 ? -3.835 -9.996 7.507 1.00 97.50 120 SER A C 1
ATOM 897 O O . SER A 1 120 ? -4.779 -10.483 8.129 1.00 97.50 120 SER A O 1
ATOM 899 N N . LEU A 1 121 ? -3.989 -8.927 6.716 1.00 97.69 121 LEU A N 1
ATOM 900 C CA . LEU A 1 121 ? -5.256 -8.204 6.576 1.00 97.69 121 LEU A CA 1
ATOM 901 C C . LEU A 1 121 ? -6.349 -9.035 5.895 1.00 97.69 121 LEU A C 1
ATOM 903 O O . LEU A 1 121 ? -7.516 -8.895 6.261 1.00 97.69 121 LEU A O 1
ATOM 907 N N . CYS A 1 122 ? -6.008 -9.913 4.949 1.00 96.50 122 CYS A N 1
ATOM 908 C CA . CYS A 1 122 ? -6.959 -10.847 4.338 1.00 96.50 122 CYS A CA 1
ATOM 909 C C . CYS A 1 122 ? -7.540 -11.852 5.347 1.00 96.50 122 CYS A C 1
ATOM 911 O O . CYS A 1 122 ? -8.678 -12.304 5.186 1.00 96.50 122 CYS A O 1
ATOM 913 N N . GLY A 1 123 ? -6.785 -12.188 6.397 1.00 96.19 123 GLY A N 1
ATOM 914 C CA . GLY A 1 123 ? -7.246 -13.037 7.497 1.00 96.19 123 GLY A CA 1
ATOM 915 C C . GLY A 1 123 ? -8.236 -12.356 8.449 1.00 96.19 123 GLY A C 1
ATOM 916 O O . GLY A 1 123 ? -8.876 -13.034 9.250 1.00 96.19 123 GLY A O 1
ATOM 917 N N . GLU A 1 124 ? -8.396 -11.033 8.373 1.00 97.56 124 GLU A N 1
ATOM 918 C CA . GLU A 1 124 ? -9.241 -10.280 9.299 1.00 97.56 124 GLU A CA 1
ATOM 919 C C . GLU A 1 124 ? -10.735 -10.393 8.949 1.00 97.56 124 GLU A C 1
ATOM 921 O O . GLU A 1 124 ? -11.132 -10.057 7.825 1.00 97.56 124 GLU A O 1
ATOM 926 N N . PRO A 1 125 ? -11.611 -10.743 9.913 1.00 97.75 125 PRO A N 1
ATOM 927 C CA . PRO A 1 125 ? -13.052 -10.845 9.671 1.00 97.75 125 PRO A CA 1
ATOM 928 C C . PRO A 1 125 ? -13.678 -9.549 9.138 1.00 97.75 125 PRO A C 1
ATOM 930 O O . PRO A 1 125 ? -14.560 -9.586 8.281 1.00 97.75 125 PRO A O 1
ATOM 933 N N . LEU A 1 126 ? -13.208 -8.386 9.608 1.00 97.69 126 LEU A N 1
ATOM 934 C CA . LEU A 1 126 ? -13.709 -7.083 9.158 1.00 97.69 126 LEU A CA 1
ATOM 935 C C . LEU A 1 126 ? -13.323 -6.791 7.703 1.00 97.69 126 LEU A C 1
ATOM 937 O O . LEU A 1 126 ? -14.148 -6.259 6.958 1.00 97.69 126 LEU A O 1
ATOM 941 N N . THR A 1 127 ? -12.125 -7.199 7.272 1.00 97.06 127 THR A N 1
ATOM 942 C CA . THR A 1 127 ? -11.695 -7.112 5.867 1.00 97.06 127 THR A CA 1
ATOM 943 C C . THR A 1 127 ? -12.540 -8.027 4.987 1.00 97.06 127 THR A C 1
ATOM 945 O O . THR A 1 127 ? -13.046 -7.590 3.955 1.00 97.06 127 THR A O 1
ATOM 948 N N . GLN A 1 128 ? -12.768 -9.272 5.411 1.00 97.62 128 GLN A N 1
ATOM 949 C CA . GLN A 1 128 ? -13.614 -10.216 4.674 1.00 97.62 128 GLN A CA 1
ATOM 950 C C . GLN A 1 128 ? -15.056 -9.708 4.548 1.00 97.62 128 GLN A C 1
ATOM 952 O O . GLN A 1 128 ? -15.648 -9.790 3.472 1.00 97.62 128 GLN A O 1
ATOM 957 N N . ALA A 1 129 ? -15.599 -9.102 5.608 1.00 97.62 129 ALA A N 1
ATOM 958 C CA . ALA A 1 129 ? -16.912 -8.466 5.575 1.00 97.62 129 ALA A CA 1
ATOM 959 C C . ALA A 1 129 ? -16.963 -7.276 4.600 1.00 97.62 129 ALA A C 1
ATOM 961 O O . ALA A 1 129 ? -17.938 -7.151 3.858 1.00 97.62 129 ALA A O 1
ATOM 962 N N . ARG A 1 130 ? -15.914 -6.436 4.545 1.00 97.31 130 ARG A N 1
ATOM 963 C CA . ARG A 1 130 ? -15.806 -5.354 3.546 1.00 97.31 130 ARG A CA 1
ATOM 964 C C . ARG A 1 130 ? -15.822 -5.909 2.128 1.00 97.31 130 ARG A C 1
ATOM 966 O O . ARG A 1 130 ? -16.606 -5.431 1.314 1.00 97.31 130 ARG A O 1
ATOM 973 N N . ILE A 1 131 ? -15.009 -6.929 1.851 1.00 96.50 131 ILE A N 1
ATOM 974 C CA . ILE A 1 131 ? -14.938 -7.577 0.534 1.00 96.50 131 ILE A CA 1
ATOM 975 C C . ILE A 1 131 ? -16.309 -8.137 0.147 1.00 96.50 131 ILE A C 1
ATOM 977 O O . ILE A 1 131 ? -16.831 -7.797 -0.912 1.00 96.50 131 ILE A O 1
ATOM 981 N N . ALA A 1 132 ? -16.931 -8.937 1.017 1.00 97.31 132 ALA A N 1
ATOM 982 C CA . ALA A 1 132 ? -18.240 -9.529 0.754 1.00 97.31 132 ALA A CA 1
ATOM 983 C C . ALA A 1 132 ? -19.314 -8.461 0.500 1.00 97.31 132 ALA A C 1
ATOM 985 O O . ALA A 1 132 ? -20.087 -8.574 -0.449 1.00 97.31 132 ALA A O 1
ATOM 986 N N . HIS A 1 133 ? -19.339 -7.400 1.309 1.00 97.69 133 HIS A N 1
ATOM 987 C CA . HIS A 1 133 ? -20.307 -6.322 1.152 1.00 97.69 133 HIS A CA 1
ATOM 988 C C . HIS A 1 133 ? -20.106 -5.543 -0.150 1.00 97.69 133 HIS A C 1
ATOM 990 O O . HIS A 1 133 ? -21.082 -5.302 -0.856 1.00 97.69 133 HIS A O 1
ATOM 996 N N . ILE A 1 134 ? -18.862 -5.195 -0.500 1.00 97.31 134 ILE A N 1
ATOM 997 C CA . ILE A 1 134 ? -18.543 -4.497 -1.754 1.00 97.31 134 ILE A CA 1
ATOM 998 C C . ILE A 1 134 ? -18.947 -5.355 -2.955 1.00 97.31 134 ILE A C 1
ATOM 1000 O O . ILE A 1 134 ? -19.575 -4.843 -3.877 1.00 97.31 134 ILE A O 1
ATOM 1004 N N . LEU A 1 135 ? -18.650 -6.657 -2.934 1.00 97.25 135 LEU A N 1
ATOM 1005 C CA . LEU A 1 135 ? -19.026 -7.571 -4.016 1.00 97.25 135 LEU A CA 1
ATOM 1006 C C . LEU A 1 135 ? -20.548 -7.715 -4.166 1.00 97.25 135 LEU A C 1
ATOM 1008 O O . LEU A 1 135 ? -21.036 -7.882 -5.279 1.00 97.25 135 LEU A O 1
ATOM 1012 N N . GLN A 1 136 ? -21.303 -7.645 -3.067 1.00 97.00 136 GLN A N 1
ATOM 1013 C CA . GLN A 1 136 ? -22.762 -7.787 -3.085 1.00 97.00 136 GLN A CA 1
ATOM 1014 C C . GLN A 1 136 ? -23.496 -6.490 -3.436 1.00 97.00 136 GLN A C 1
ATOM 1016 O O . GLN A 1 136 ? -24.506 -6.525 -4.134 1.00 97.00 136 GLN A O 1
ATOM 1021 N N . THR A 1 137 ? -23.039 -5.350 -2.915 1.00 96.94 137 THR A N 1
ATOM 1022 C CA . THR A 1 137 ? -23.791 -4.085 -2.969 1.00 96.94 137 THR A CA 1
ATOM 1023 C C . THR A 1 137 ? -23.146 -3.026 -3.855 1.00 96.94 137 THR A C 1
ATOM 1025 O O . THR A 1 137 ? -23.781 -2.013 -4.155 1.00 96.94 137 THR A O 1
ATOM 1028 N N . GLY A 1 138 ? -21.881 -3.219 -4.240 1.00 95.25 138 GLY A N 1
ATOM 1029 C CA . GLY A 1 138 ? -21.060 -2.215 -4.914 1.00 95.25 138 GLY A CA 1
ATOM 1030 C C . GLY A 1 138 ? -20.680 -1.021 -4.030 1.00 95.25 138 GLY A C 1
ATOM 1031 O O . GLY A 1 138 ? -20.101 -0.061 -4.534 1.00 95.25 138 GLY A O 1
ATOM 1032 N N . LYS A 1 139 ? -21.016 -1.035 -2.731 1.00 95.06 139 LYS A N 1
ATOM 1033 C CA . LYS A 1 139 ? -20.783 0.082 -1.805 1.00 95.06 139 LYS A CA 1
ATOM 1034 C C . LYS A 1 139 ? -19.764 -0.295 -0.725 1.00 95.06 139 LYS A C 1
ATOM 1036 O O . LYS A 1 139 ? -19.720 -1.453 -0.314 1.00 95.06 139 LYS A O 1
ATOM 1041 N N . PRO A 1 140 ? -18.959 0.662 -0.229 1.00 93.19 140 PRO A N 1
ATOM 1042 C CA . PRO A 1 140 ? -18.063 0.418 0.898 1.00 93.19 140 PRO A CA 1
ATOM 1043 C C . PRO A 1 140 ? -18.832 0.087 2.183 1.00 93.19 140 PRO A C 1
ATOM 1045 O O . PRO A 1 140 ? -19.802 0.767 2.520 1.00 93.19 140 PRO A O 1
ATOM 1048 N N . LEU A 1 141 ? -18.361 -0.915 2.928 1.00 94.88 141 LEU A N 1
ATOM 1049 C CA . LEU A 1 141 ? -18.818 -1.185 4.292 1.00 94.88 141 LEU A CA 1
ATOM 1050 C C . LEU A 1 141 ? -17.947 -0.417 5.284 1.00 94.88 141 LEU A C 1
ATOM 1052 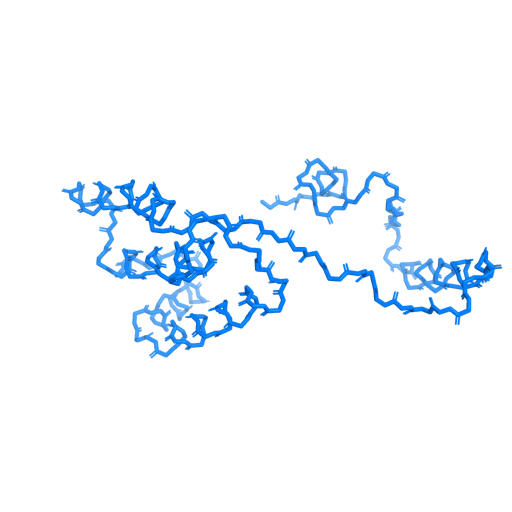O O . LEU A 1 141 ? -16.723 -0.525 5.243 1.00 94.88 141 LEU A O 1
ATOM 1056 N N . ARG A 1 142 ? -18.580 0.311 6.204 1.00 90.81 142 ARG A N 1
ATOM 1057 C CA . ARG A 1 142 ? -17.890 1.009 7.289 1.00 90.81 142 ARG A CA 1
ATOM 1058 C C . ARG A 1 142 ? -17.958 0.171 8.567 1.00 90.81 142 ARG A C 1
ATOM 1060 O O . ARG A 1 142 ? -19.010 0.110 9.196 1.00 90.81 142 ARG A O 1
ATOM 1067 N N . ASN A 1 143 ? -16.852 -0.484 8.910 1.00 90.88 143 ASN A N 1
ATOM 1068 C CA . ASN A 1 143 ? -16.680 -1.345 10.087 1.00 90.88 143 ASN A CA 1
ATOM 1069 C C . ASN A 1 143 ? -15.268 -1.241 10.667 1.00 90.88 143 ASN A C 1
ATOM 1071 O O . ASN A 1 143 ? -14.380 -0.719 9.955 1.00 90.88 143 ASN A O 1
#

pLDDT: mean 90.4, std 10.85, range [51.09, 97.81]

Secondary structure (DSSP, 8-state):
--SSHHHHHHTTSS-TT----S-HHHHHHHHHHHHHHHHHH------PPPPPPEEE--HHHHHHHHHHHHHHHHHTTSS-HHHHHHHHHHHHHHTTTTPPTT-EEEHHHHHHHHHHHHHHHHT-HHHHHHHHHHHHHSS----

Sequence (143 aa):
MSQHAPDAIVIGYLRAGDIIEPNPDHLLYRAKAEALALTALSEVKDHSLAAPVQLPVLGADGHESLLAPVEDLLRNDKATAHDLKIARKLAHILTGGDAPAGTMATEEDILDLEREAFVSLCGEPLTQARIAHILQTGKPLRN

Foldseek 3Di:
DDPDDVVCCVVVVDPPPDDDDPDPVCPVVVVVVVV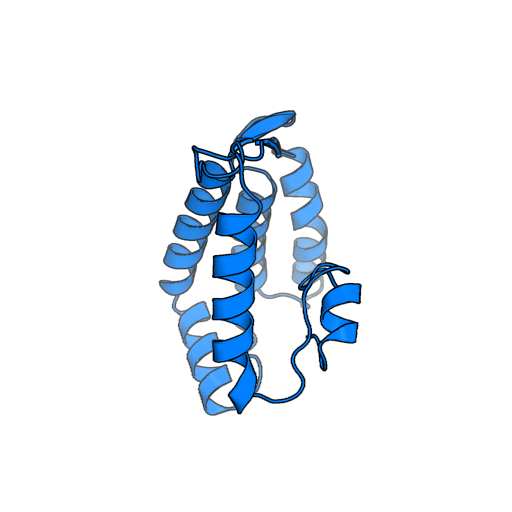VVVVVPDPPPDPDDDDWDWDFFQAPVQLCVQLVVVVVCVVVVNADPVRSVLSSLVSCLRRLHNDDGRDTDTPVSSVVSVVVSVVVLVPDPVSVVQVVCCVVPVDGDHD